Protein AF-A0A1F5SZP2-F1 (afdb_monomer)

Structure (mmCIF, N/CA/C/O backbone):
data_AF-A0A1F5SZP2-F1
#
_entry.id   AF-A0A1F5SZP2-F1
#
loop_
_atom_site.group_PDB
_atom_site.id
_atom_site.type_symbol
_atom_site.label_atom_id
_atom_site.label_alt_id
_atom_site.label_comp_id
_atom_site.label_asym_id
_atom_site.label_entity_id
_atom_site.label_seq_id
_atom_site.pdbx_PDB_ins_code
_atom_site.Cartn_x
_atom_site.Cartn_y
_atom_site.Cartn_z
_atom_site.occupancy
_atom_site.B_iso_or_equiv
_atom_site.auth_seq_id
_atom_site.auth_comp_id
_atom_site.auth_asym_id
_atom_site.auth_atom_id
_atom_site.pdbx_PDB_model_num
ATOM 1 N N . MET A 1 1 ? -16.587 9.118 13.665 1.00 61.00 1 MET A N 1
ATOM 2 C CA . MET A 1 1 ? -15.597 9.243 14.753 1.00 61.00 1 MET A CA 1
ATOM 3 C C . MET A 1 1 ? -14.236 9.075 14.114 1.00 61.00 1 MET A C 1
ATOM 5 O O . MET A 1 1 ? -14.133 8.230 13.239 1.00 61.00 1 MET A O 1
ATOM 9 N N . THR A 1 2 ? -13.266 9.917 14.460 1.00 79.69 2 THR A N 1
ATOM 10 C CA . THR A 1 2 ? -11.886 9.818 13.956 1.00 79.69 2 THR A CA 1
ATOM 11 C C . THR A 1 2 ? -11.201 8.635 14.632 1.00 79.69 2 THR A C 1
ATOM 13 O O . THR A 1 2 ? -11.340 8.494 15.848 1.00 79.69 2 THR A O 1
ATOM 16 N N . MET A 1 3 ? -10.506 7.793 13.868 1.00 84.88 3 MET A N 1
ATOM 17 C CA . MET A 1 3 ? -9.794 6.635 14.419 1.00 84.88 3 MET A CA 1
ATOM 18 C C . MET A 1 3 ? -8.659 7.092 15.342 1.00 84.88 3 MET A C 1
ATOM 20 O O . MET A 1 3 ? -7.927 8.042 15.046 1.00 84.88 3 MET A O 1
ATOM 24 N N . THR A 1 4 ? -8.472 6.383 16.448 1.00 90.62 4 THR A N 1
ATOM 25 C CA . THR A 1 4 ? -7.268 6.488 17.275 1.00 90.62 4 THR A CA 1
ATOM 26 C C . THR A 1 4 ? -6.051 5.958 16.512 1.00 90.62 4 THR A C 1
ATOM 28 O O . THR A 1 4 ? -6.168 5.238 15.518 1.00 90.62 4 THR A O 1
ATOM 31 N N . GLN A 1 5 ? -4.850 6.313 16.968 1.00 86.94 5 GLN A N 1
ATOM 32 C CA . GLN A 1 5 ? -3.612 5.858 16.331 1.00 86.94 5 GLN A CA 1
ATOM 33 C C . GLN A 1 5 ? -3.466 4.326 16.369 1.00 86.94 5 GLN A C 1
ATOM 35 O O . GLN A 1 5 ? -3.037 3.731 15.382 1.00 86.94 5 GLN A O 1
ATOM 40 N N . ASP A 1 6 ? -3.891 3.690 17.463 1.00 89.81 6 ASP A N 1
ATOM 41 C CA . ASP A 1 6 ? -3.848 2.233 17.614 1.00 89.81 6 ASP A CA 1
ATOM 42 C C . ASP A 1 6 ? -4.842 1.539 16.673 1.00 89.81 6 ASP A C 1
ATOM 44 O O . ASP A 1 6 ? -4.504 0.541 16.039 1.00 89.81 6 ASP A O 1
ATOM 48 N N . GLU A 1 7 ? -6.047 2.093 16.503 1.00 91.62 7 GLU A N 1
AT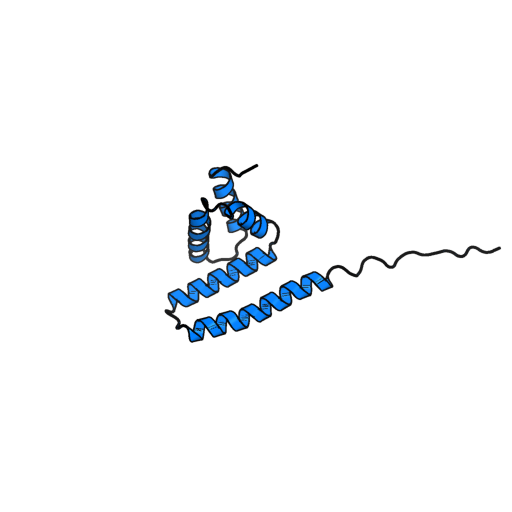OM 49 C CA . GLU A 1 7 ? -7.025 1.580 15.534 1.00 91.62 7 GLU A CA 1
ATOM 50 C C . GLU A 1 7 ? -6.504 1.682 14.098 1.00 91.62 7 GLU A C 1
ATOM 52 O O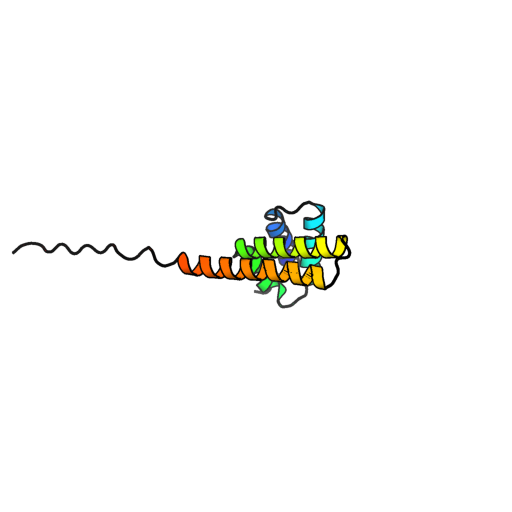 . GLU A 1 7 ? -6.640 0.733 13.327 1.00 91.62 7 GLU A O 1
ATOM 57 N N . LYS A 1 8 ? -5.855 2.798 13.740 1.00 89.50 8 LYS A N 1
ATOM 58 C CA . LYS A 1 8 ? -5.216 2.959 12.425 1.00 89.50 8 LYS A CA 1
ATOM 59 C C . LYS A 1 8 ? -4.115 1.927 12.204 1.00 89.50 8 LYS A C 1
ATOM 61 O O . LYS A 1 8 ? -4.052 1.329 11.132 1.00 89.50 8 LYS A O 1
ATOM 66 N N . PHE A 1 9 ? -3.266 1.702 13.207 1.00 90.38 9 PHE A N 1
ATOM 67 C CA . PHE A 1 9 ? -2.199 0.707 13.137 1.00 90.38 9 PHE A CA 1
ATOM 68 C C . PHE A 1 9 ? -2.763 -0.703 12.935 1.00 90.38 9 PHE A C 1
ATOM 70 O O . PHE A 1 9 ? -2.356 -1.403 12.008 1.00 90.38 9 PHE A O 1
ATOM 77 N N . ASN A 1 10 ? -3.741 -1.093 13.754 1.00 91.44 10 ASN A N 1
ATOM 78 C CA . ASN A 1 10 ? -4.384 -2.401 13.655 1.00 91.44 10 ASN A CA 1
ATOM 79 C C . ASN A 1 10 ? -5.049 -2.595 12.291 1.00 91.44 10 ASN A C 1
ATOM 81 O O . ASN A 1 10 ? -4.940 -3.671 11.709 1.00 91.44 10 ASN A O 1
ATOM 85 N N . LYS A 1 11 ? -5.663 -1.541 11.741 1.00 90.38 11 LYS A N 1
ATOM 86 C CA . LYS A 1 11 ? -6.302 -1.611 10.427 1.00 90.38 11 LYS A CA 1
ATOM 87 C C . LYS A 1 11 ? -5.305 -1.819 9.292 1.00 90.38 11 LYS A C 1
ATOM 89 O O . LYS A 1 11 ? -5.579 -2.581 8.369 1.00 90.38 11 LYS A O 1
ATOM 94 N N . VAL A 1 12 ? -4.130 -1.190 9.370 1.00 90.94 12 VAL A N 1
ATOM 95 C CA . VAL A 1 12 ? -3.036 -1.469 8.429 1.00 90.94 12 VAL A CA 1
ATOM 96 C C . VAL A 1 12 ? -2.623 -2.930 8.529 1.00 90.94 12 VAL A C 1
ATOM 98 O O . VAL A 1 12 ? -2.532 -3.587 7.501 1.00 90.94 12 VAL A O 1
ATOM 101 N N . VAL A 1 13 ? -2.402 -3.450 9.739 1.00 89.69 13 VAL A N 1
ATOM 102 C CA . VAL A 1 13 ? -2.001 -4.853 9.931 1.00 89.69 13 VAL A CA 1
ATOM 103 C C . VAL A 1 13 ? -3.031 -5.811 9.326 1.00 89.69 13 VAL A C 1
ATOM 105 O O . VAL A 1 13 ? -2.651 -6.663 8.533 1.00 89.69 13 VAL 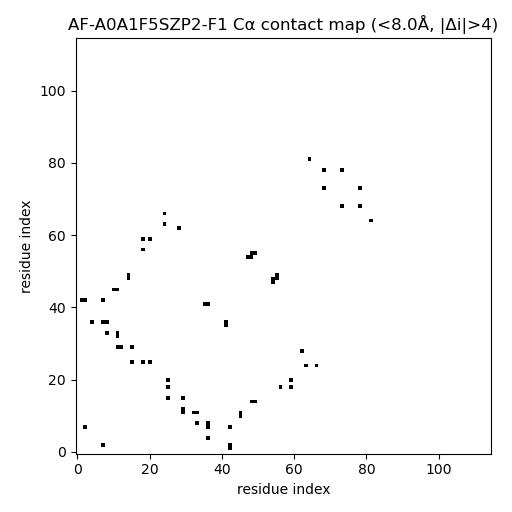A O 1
ATOM 108 N N . GLU A 1 14 ? -4.318 -5.612 9.612 1.00 90.81 14 GLU A N 1
ATOM 109 C CA . GLU A 1 14 ? -5.419 -6.430 9.082 1.00 90.81 14 GLU A CA 1
ATOM 110 C C . GLU A 1 14 ? -5.442 -6.448 7.545 1.00 90.81 14 GLU A C 1
ATOM 112 O O . GLU A 1 14 ? -5.512 -7.503 6.918 1.00 90.81 14 GLU A O 1
ATOM 117 N N . ILE A 1 15 ? -5.330 -5.281 6.907 1.00 88.94 15 ILE A N 1
ATOM 118 C CA . ILE A 1 15 ? -5.333 -5.190 5.442 1.00 88.94 15 ILE A CA 1
ATOM 119 C C . ILE A 1 15 ? -4.065 -5.825 4.847 1.00 88.94 15 ILE A C 1
ATOM 121 O O . ILE A 1 15 ? -4.112 -6.400 3.760 1.00 88.94 15 ILE A O 1
ATOM 125 N N . MET A 1 16 ? -2.932 -5.781 5.556 1.00 87.81 16 MET A N 1
ATOM 126 C CA . MET A 1 16 ? -1.696 -6.435 5.112 1.00 87.81 16 MET A CA 1
ATOM 127 C C . MET A 1 16 ? -1.776 -7.956 5.147 1.00 87.81 16 MET A C 1
ATOM 129 O O . MET A 1 16 ? -1.142 -8.588 4.305 1.00 87.81 16 MET A O 1
ATOM 133 N N . GLU A 1 17 ? -2.574 -8.558 6.027 1.00 86.00 17 GLU A N 1
ATOM 134 C CA . GLU A 1 17 ? -2.797 -10.013 6.023 1.00 86.00 17 GLU A CA 1
ATOM 135 C C . GLU A 1 17 ? -3.466 -10.502 4.732 1.00 86.00 17 GLU A C 1
ATOM 137 O O . GLU A 1 17 ? -3.318 -11.662 4.355 1.00 86.00 17 GLU A O 1
ATOM 142 N N . ARG A 1 18 ? -4.162 -9.608 4.022 1.00 82.75 18 ARG A N 1
ATOM 143 C CA . ARG A 1 18 ? -4.828 -9.901 2.748 1.00 82.75 18 ARG A CA 1
ATOM 144 C C . ARG A 1 18 ? -3.901 -9.769 1.537 1.00 82.75 18 ARG A C 1
ATOM 146 O O . ARG A 1 18 ? -4.294 -10.163 0.446 1.00 82.75 18 ARG A O 1
ATOM 153 N N . SER A 1 19 ? -2.709 -9.184 1.687 1.00 80.88 19 SER A N 1
ATOM 154 C CA . SER A 1 19 ? -1.808 -8.962 0.551 1.00 80.88 19 SER A CA 1
ATOM 155 C C . SER A 1 19 ? -1.002 -10.218 0.219 1.00 80.88 19 SER A C 1
ATOM 157 O O . SER A 1 19 ? -0.331 -10.762 1.092 1.00 80.88 19 SER A O 1
ATOM 159 N N . GLU A 1 20 ? -0.968 -10.608 -1.055 1.00 81.25 20 GLU A N 1
ATOM 160 C CA . GLU A 1 20 ? -0.117 -11.700 -1.566 1.00 81.25 20 GLU A CA 1
ATOM 161 C C . GLU A 1 20 ? 1.321 -11.244 -1.903 1.00 81.25 20 GLU A C 1
ATOM 163 O O . GLU A 1 20 ? 2.030 -11.874 -2.689 1.00 81.25 20 GLU A O 1
ATOM 168 N N . LEU A 1 21 ? 1.763 -10.116 -1.336 1.00 80.94 21 LEU A N 1
ATOM 169 C CA . LEU A 1 21 ? 3.125 -9.616 -1.515 1.00 80.94 21 LEU A CA 1
ATOM 170 C C . LEU A 1 21 ? 4.149 -10.544 -0.855 1.00 80.94 21 LEU A C 1
ATOM 172 O O . LEU A 1 21 ? 3.879 -11.182 0.162 1.00 80.94 21 LEU A O 1
ATOM 176 N N . ASP A 1 22 ? 5.370 -10.562 -1.391 1.00 85.50 22 ASP A N 1
ATOM 177 C CA . ASP A 1 22 ? 6.481 -11.182 -0.678 1.00 85.50 22 ASP A CA 1
ATOM 178 C C . ASP A 1 22 ? 6.764 -10.430 0.643 1.00 85.50 22 ASP A C 1
ATOM 180 O O . ASP A 1 22 ? 6.495 -9.226 0.738 1.00 85.50 22 ASP A O 1
ATOM 184 N N . PRO A 1 23 ? 7.350 -11.089 1.663 1.00 85.75 23 PRO A N 1
ATOM 185 C CA . PRO A 1 23 ? 7.515 -10.491 2.991 1.00 85.75 23 PRO A CA 1
ATOM 186 C C . PRO A 1 23 ? 8.270 -9.156 2.999 1.00 85.75 23 PRO A C 1
ATOM 188 O O . PRO A 1 23 ? 8.031 -8.306 3.857 1.00 85.75 23 PRO A O 1
ATOM 191 N N . ARG A 1 24 ? 9.190 -8.945 2.049 1.00 84.62 24 ARG A N 1
ATOM 192 C CA . ARG A 1 24 ? 9.960 -7.703 1.965 1.00 84.62 24 ARG A CA 1
ATOM 193 C C . ARG A 1 24 ? 9.107 -6.577 1.386 1.00 84.62 24 ARG A C 1
ATOM 195 O O . ARG A 1 24 ? 9.110 -5.478 1.939 1.00 84.62 24 ARG A O 1
ATOM 202 N N . ALA A 1 25 ? 8.381 -6.832 0.300 1.00 84.56 25 ALA A N 1
ATOM 203 C CA . ALA A 1 25 ? 7.450 -5.861 -0.272 1.00 84.56 25 ALA A CA 1
ATOM 204 C C . ALA A 1 25 ? 6.302 -5.523 0.697 1.00 84.56 25 ALA A C 1
ATOM 206 O O . ALA A 1 25 ? 5.934 -4.355 0.827 1.00 84.56 25 ALA A O 1
ATOM 207 N N . GLN A 1 26 ? 5.799 -6.515 1.438 1.00 88.12 26 GLN A N 1
ATOM 208 C CA . GLN A 1 26 ? 4.777 -6.328 2.470 1.00 88.12 26 GLN A CA 1
ATOM 209 C C . GLN A 1 26 ? 5.269 -5.407 3.598 1.00 88.12 26 GLN A C 1
ATOM 211 O O . GLN A 1 26 ? 4.557 -4.486 3.995 1.00 88.12 26 GLN A O 1
ATOM 216 N N . GLU A 1 27 ? 6.510 -5.578 4.070 1.00 88.75 27 GLU A N 1
ATOM 217 C CA . GLU A 1 27 ? 7.091 -4.683 5.078 1.00 88.75 27 GLU A CA 1
ATOM 218 C C . GLU A 1 27 ? 7.278 -3.256 4.545 1.00 88.75 27 GLU A C 1
ATOM 220 O O . GLU A 1 27 ? 6.955 -2.288 5.236 1.00 88.75 27 GLU A O 1
ATOM 225 N N . HIS A 1 28 ? 7.740 -3.095 3.299 1.00 88.69 28 HIS A N 1
ATOM 226 C CA . HIS A 1 28 ? 7.855 -1.773 2.676 1.00 88.69 28 HIS A CA 1
ATOM 227 C C . HIS A 1 28 ? 6.503 -1.066 2.568 1.00 88.69 28 HIS A C 1
ATOM 229 O O . HIS A 1 28 ? 6.407 0.132 2.847 1.00 88.69 28 HIS A O 1
ATOM 235 N N . LEU A 1 29 ? 5.458 -1.801 2.196 1.00 89.56 29 LEU A N 1
ATOM 236 C CA . LEU A 1 29 ? 4.108 -1.272 2.117 1.00 89.56 29 LEU A CA 1
ATOM 237 C C . LEU A 1 29 ? 3.550 -0.908 3.494 1.00 89.56 29 LEU A C 1
ATOM 239 O O . LEU A 1 29 ? 2.959 0.160 3.652 1.00 89.56 29 LEU A O 1
ATOM 243 N N . ARG A 1 30 ? 3.789 -1.750 4.503 1.00 90.56 30 ARG A N 1
ATOM 244 C CA . ARG A 1 30 ? 3.401 -1.480 5.889 1.00 90.56 30 ARG A CA 1
ATOM 245 C C . ARG A 1 30 ? 4.047 -0.194 6.392 1.00 90.56 30 ARG A C 1
ATOM 247 O O . ARG A 1 30 ? 3.349 0.681 6.897 1.00 90.56 30 ARG A O 1
ATOM 254 N N . VAL A 1 31 ? 5.358 -0.039 6.199 1.00 90.38 31 VAL A N 1
ATOM 255 C CA . VAL A 1 31 ? 6.087 1.188 6.556 1.00 90.38 31 VAL A CA 1
ATOM 256 C C . VAL A 1 31 ? 5.537 2.398 5.798 1.00 90.38 31 VAL A C 1
ATOM 258 O O . VAL A 1 31 ? 5.349 3.454 6.400 1.00 90.38 31 VAL A O 1
ATOM 261 N N . PHE A 1 32 ? 5.228 2.253 4.506 1.00 90.50 32 PHE A N 1
ATOM 262 C CA . PHE A 1 32 ? 4.626 3.323 3.712 1.00 90.50 32 PHE A CA 1
ATOM 263 C C . PHE A 1 32 ? 3.267 3.764 4.274 1.00 90.50 32 PHE A C 1
ATOM 265 O O . PHE A 1 32 ? 3.075 4.951 4.536 1.00 90.50 32 PHE A O 1
ATOM 272 N N . LEU A 1 33 ? 2.348 2.829 4.523 1.00 91.06 33 LEU A N 1
ATOM 273 C CA . LEU A 1 33 ? 1.026 3.141 5.069 1.00 91.06 33 LEU A CA 1
ATOM 274 C C . LEU A 1 33 ? 1.131 3.763 6.466 1.00 91.06 33 LEU A C 1
ATOM 276 O O . LEU A 1 33 ? 0.476 4.765 6.743 1.00 91.06 33 LEU A O 1
ATOM 280 N N . LEU A 1 34 ? 2.013 3.242 7.322 1.00 90.62 34 LEU A N 1
ATOM 281 C CA . LEU A 1 34 ? 2.251 3.811 8.650 1.00 90.62 34 LEU A CA 1
ATOM 282 C C . LEU A 1 34 ? 2.881 5.209 8.594 1.00 90.62 34 LEU A C 1
ATOM 284 O O . LEU A 1 34 ? 2.580 6.039 9.446 1.00 90.62 34 LEU A O 1
ATOM 288 N N . SER A 1 35 ? 3.693 5.517 7.578 1.00 91.19 35 SER A N 1
ATOM 289 C CA . SER A 1 35 ? 4.234 6.873 7.388 1.00 91.19 35 SER A CA 1
ATOM 290 C C . SER A 1 35 ? 3.152 7.913 7.074 1.00 91.19 35 SER A C 1
ATOM 292 O O . SER A 1 35 ? 3.358 9.105 7.285 1.00 91.19 35 SER A O 1
ATOM 294 N N . MET A 1 36 ? 1.986 7.462 6.604 1.00 89.81 36 MET A N 1
ATOM 295 C CA . MET A 1 36 ? 0.837 8.306 6.287 1.00 89.81 36 MET A CA 1
ATOM 296 C C . MET A 1 36 ? -0.178 8.401 7.433 1.00 89.81 36 MET A C 1
ATOM 298 O O . MET A 1 36 ? -1.211 9.037 7.257 1.00 89.81 36 MET A O 1
ATOM 302 N N . ILE A 1 37 ? 0.071 7.788 8.595 1.00 88.69 37 ILE A N 1
ATOM 303 C CA . ILE A 1 37 ? -0.934 7.634 9.663 1.00 88.69 37 ILE A CA 1
ATOM 304 C C . ILE A 1 37 ? -1.457 8.971 10.227 1.00 88.69 37 ILE A C 1
ATOM 306 O O . ILE A 1 37 ? -2.600 9.057 10.691 1.00 88.69 37 ILE A O 1
ATOM 310 N N . GLU A 1 38 ? -0.631 10.018 10.154 1.00 86.94 38 GLU A N 1
ATOM 311 C CA . GLU A 1 38 ? -0.962 11.387 10.568 1.00 86.94 38 GLU A CA 1
ATOM 312 C C . GLU A 1 38 ? -1.671 12.197 9.466 1.00 86.94 38 GLU A C 1
ATOM 314 O O . GLU A 1 38 ? -2.188 13.281 9.739 1.00 86.94 38 GLU A O 1
ATOM 319 N N . ASP A 1 39 ? -1.735 11.690 8.227 1.00 90.06 39 ASP A N 1
ATOM 320 C CA . ASP A 1 39 ? -2.414 12.377 7.128 1.00 90.06 39 ASP A CA 1
ATOM 321 C C . ASP A 1 39 ? -3.934 12.423 7.394 1.00 90.06 39 ASP A C 1
ATOM 323 O O . ASP A 1 39 ? -4.564 11.382 7.616 1.00 90.06 39 ASP A O 1
ATOM 327 N N . PRO A 1 40 ? -4.580 13.603 7.321 1.00 87.31 40 PRO A N 1
ATOM 328 C CA . PRO A 1 40 ? -6.026 13.737 7.510 1.00 87.31 40 PRO A CA 1
ATOM 329 C C . PRO A 1 40 ? -6.886 12.887 6.560 1.00 87.31 40 PRO A C 1
ATOM 331 O O . PRO A 1 40 ? -8.068 12.660 6.825 1.00 87.31 40 PRO A O 1
ATOM 334 N N . LYS A 1 41 ? -6.337 12.450 5.423 1.00 89.31 41 LYS A N 1
ATOM 335 C CA . LYS A 1 41 ? -7.010 11.600 4.432 1.00 89.31 41 LYS A CA 1
ATOM 336 C C . LYS A 1 41 ? -6.760 10.110 4.652 1.00 89.31 41 LYS A C 1
ATOM 338 O O . LYS A 1 41 ? -7.393 9.311 3.963 1.00 89.31 41 LYS A O 1
ATOM 343 N N . PHE A 1 42 ? -5.890 9.738 5.589 1.00 91.81 42 PHE A N 1
ATOM 344 C CA . PHE A 1 42 ? -5.505 8.353 5.837 1.00 91.81 42 PHE A CA 1
ATOM 345 C C . PHE A 1 42 ? -6.710 7.449 6.100 1.00 91.81 42 PHE A C 1
ATOM 347 O O . PHE A 1 42 ? -6.852 6.423 5.448 1.00 91.81 42 PHE A O 1
ATOM 354 N N . GLU A 1 43 ? -7.620 7.862 6.986 1.00 90.62 43 GLU A N 1
ATOM 355 C CA . GLU A 1 43 ? -8.807 7.069 7.350 1.00 90.62 43 GLU A CA 1
ATOM 356 C C . GLU A 1 43 ? -9.695 6.791 6.134 1.00 90.62 43 GLU A C 1
ATOM 358 O O . GLU A 1 43 ? -10.107 5.666 5.891 1.00 90.62 43 GLU A O 1
ATOM 363 N N . LYS A 1 44 ? -9.902 7.800 5.282 1.00 90.25 44 LYS A N 1
ATOM 364 C CA . LYS A 1 44 ? -10.676 7.622 4.047 1.00 90.25 44 LYS A CA 1
ATOM 365 C C . LYS A 1 44 ? -9.984 6.688 3.062 1.00 90.25 44 LYS A C 1
ATOM 367 O O . LYS A 1 44 ? -10.656 5.947 2.354 1.00 90.25 44 LYS A O 1
ATOM 372 N N . MET A 1 45 ? -8.658 6.769 2.974 1.00 91.00 45 MET A N 1
ATOM 373 C CA . MET A 1 45 ? -7.869 5.899 2.109 1.00 91.00 45 MET A CA 1
ATOM 374 C C . MET A 1 45 ? -7.930 4.455 2.607 1.00 91.00 45 MET A C 1
ATOM 376 O O . MET A 1 45 ? -8.209 3.565 1.813 1.00 91.00 45 MET A O 1
ATOM 380 N N . ILE A 1 46 ? -7.706 4.221 3.902 1.00 90.81 46 ILE A N 1
ATOM 381 C CA . ILE A 1 46 ? -7.660 2.872 4.464 1.00 90.81 46 ILE A CA 1
ATOM 382 C C . ILE A 1 46 ? -9.036 2.199 4.422 1.00 90.81 46 ILE A C 1
ATOM 384 O O . ILE A 1 46 ? -9.120 1.038 4.036 1.00 90.81 46 ILE A O 1
ATOM 388 N N . ASP A 1 47 ? -10.113 2.950 4.678 1.00 89.94 47 ASP A N 1
ATOM 389 C CA . ASP A 1 47 ? -11.491 2.473 4.515 1.00 89.94 47 ASP A CA 1
ATOM 390 C C . ASP A 1 47 ? -11.785 2.066 3.066 1.00 89.94 47 ASP A C 1
ATOM 392 O O . ASP A 1 47 ? -12.487 1.087 2.815 1.00 89.94 47 ASP A O 1
ATOM 396 N N . LEU A 1 48 ? -11.261 2.818 2.094 1.00 89.56 48 LEU A N 1
ATOM 397 C CA . LEU A 1 48 ? -11.447 2.522 0.677 1.00 89.56 48 LEU A CA 1
ATOM 398 C C . LEU A 1 48 ? -10.699 1.248 0.273 1.00 89.56 48 LEU A C 1
ATOM 400 O O . LEU A 1 48 ? -11.275 0.406 -0.411 1.00 89.56 48 LEU A O 1
ATOM 404 N N . LEU A 1 49 ? -9.453 1.088 0.726 1.00 89.81 49 LEU A N 1
ATOM 405 C CA . LEU A 1 49 ? -8.677 -0.131 0.491 1.00 89.81 49 LEU A CA 1
ATOM 406 C C . LEU A 1 49 ? -9.341 -1.351 1.147 1.00 89.81 49 LEU A C 1
ATOM 408 O O . LEU A 1 49 ? -9.401 -2.419 0.547 1.00 89.81 49 LEU A O 1
ATOM 412 N N . ASP A 1 50 ? -9.897 -1.195 2.348 1.00 87.81 50 ASP A N 1
ATOM 413 C CA . ASP A 1 50 ? -10.561 -2.298 3.036 1.00 87.81 50 ASP A CA 1
ATOM 414 C C . ASP A 1 50 ? -11.860 -2.728 2.341 1.00 87.81 50 ASP A C 1
ATOM 416 O O . ASP A 1 50 ? -12.089 -3.917 2.092 1.00 87.81 50 ASP A O 1
ATOM 420 N N . ARG A 1 51 ? -12.696 -1.740 1.992 1.00 87.88 51 ARG A N 1
ATOM 421 C CA . ARG A 1 51 ? -14.040 -1.941 1.440 1.00 87.88 51 ARG A CA 1
ATOM 422 C C . ARG A 1 51 ? -14.038 -2.434 -0.003 1.00 87.88 51 ARG A C 1
ATOM 424 O O . ARG A 1 51 ? -14.990 -3.103 -0.403 1.00 87.88 51 ARG A O 1
ATOM 431 N N . PHE A 1 52 ? -13.010 -2.099 -0.779 1.00 86.44 52 PHE A N 1
ATOM 432 C CA . PHE A 1 52 ? -12.906 -2.461 -2.190 1.00 86.44 52 PHE A CA 1
ATOM 433 C C . PHE A 1 52 ? -11.640 -3.296 -2.430 1.00 86.44 52 PHE A C 1
ATOM 435 O O . PHE A 1 52 ? -10.591 -2.730 -2.750 1.00 86.44 52 PHE A O 1
ATOM 442 N N . PRO A 1 53 ? -11.727 -4.639 -2.315 1.00 83.56 53 PRO A N 1
ATOM 443 C CA . PRO A 1 53 ? -10.587 -5.535 -2.515 1.00 83.56 53 PRO A CA 1
ATOM 444 C C . PRO A 1 53 ? -9.863 -5.296 -3.844 1.00 83.56 53 PRO A C 1
ATOM 446 O O . PRO A 1 53 ? -8.647 -5.194 -3.859 1.00 83.56 53 PRO A O 1
ATOM 449 N N . SER A 1 54 ? -10.608 -5.081 -4.933 1.00 83.12 54 SER A N 1
ATOM 450 C CA . SER A 1 54 ? -10.046 -4.794 -6.260 1.00 83.12 54 SER A CA 1
ATOM 451 C C . SER A 1 54 ? -9.177 -3.534 -6.289 1.00 83.12 54 SER A C 1
ATOM 453 O O . SER A 1 54 ? -8.160 -3.494 -6.981 1.00 83.12 54 SER A O 1
ATOM 455 N N . VAL A 1 55 ? -9.549 -2.499 -5.529 1.00 84.56 55 VAL A N 1
ATOM 456 C CA . VAL A 1 55 ? -8.754 -1.271 -5.430 1.00 84.56 55 VAL A CA 1
ATOM 457 C C . VAL A 1 55 ? -7.496 -1.515 -4.611 1.00 84.56 55 VAL A C 1
ATOM 459 O O . VAL A 1 55 ? -6.433 -1.003 -4.962 1.00 84.56 55 VAL A O 1
ATOM 462 N N . PHE A 1 56 ? -7.597 -2.312 -3.549 1.00 87.06 56 PHE A N 1
ATOM 463 C CA . PHE A 1 56 ? -6.435 -2.723 -2.780 1.00 87.06 56 PHE A CA 1
ATOM 464 C C . PHE A 1 56 ? -5.468 -3.555 -3.621 1.00 87.06 56 PHE A C 1
ATOM 466 O O . PHE A 1 56 ? -4.308 -3.175 -3.725 1.00 87.06 56 PHE A O 1
ATOM 473 N N . ASP A 1 57 ? -5.937 -4.588 -4.316 1.00 84.12 57 ASP A N 1
ATOM 474 C CA . ASP A 1 57 ? -5.111 -5.422 -5.197 1.00 84.12 57 ASP A CA 1
ATOM 475 C C . ASP A 1 57 ? -4.416 -4.583 -6.275 1.00 84.12 57 ASP A C 1
ATOM 477 O O . ASP A 1 57 ? -3.222 -4.734 -6.540 1.00 84.12 57 ASP A O 1
ATOM 481 N N . HIS A 1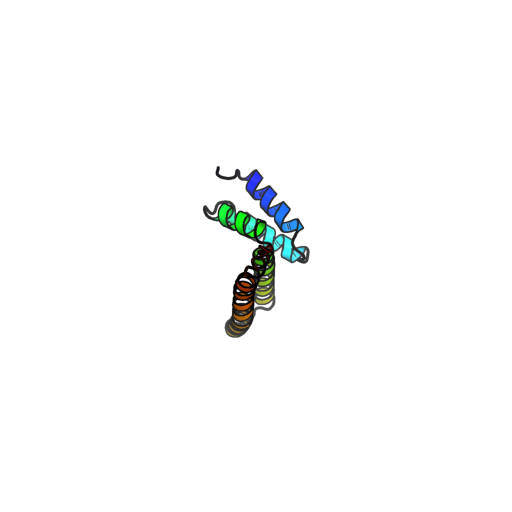 58 ? -5.135 -3.620 -6.855 1.00 82.88 58 HIS A N 1
ATOM 482 C CA . HIS A 1 58 ? -4.554 -2.712 -7.834 1.00 82.88 58 HIS A CA 1
ATOM 483 C C . HIS A 1 58 ? -3.511 -1.767 -7.216 1.00 82.88 58 HIS A C 1
ATOM 485 O O . HIS A 1 58 ? -2.464 -1.502 -7.812 1.00 82.88 58 HIS A O 1
ATOM 491 N N . PHE A 1 59 ? -3.762 -1.275 -6.004 1.00 86.12 59 PHE A N 1
ATOM 492 C CA . PHE A 1 59 ? -2.800 -0.478 -5.252 1.00 86.12 59 PHE A CA 1
ATOM 493 C C . PHE A 1 59 ? -1.528 -1.279 -4.935 1.00 86.12 59 PHE A C 1
ATOM 495 O O . PHE A 1 59 ? -0.424 -0.771 -5.144 1.00 86.12 59 PHE A O 1
ATOM 502 N N . ILE A 1 60 ? -1.671 -2.540 -4.514 1.00 87.38 60 ILE A N 1
ATOM 503 C CA . ILE A 1 60 ? -0.573 -3.491 -4.299 1.00 87.38 60 ILE A CA 1
ATOM 504 C C . ILE A 1 60 ? 0.241 -3.685 -5.581 1.00 87.38 60 ILE A C 1
ATOM 506 O O . ILE A 1 60 ? 1.471 -3.577 -5.567 1.00 87.38 60 ILE A O 1
ATOM 510 N N . HIS A 1 61 ? -0.436 -3.920 -6.703 1.00 84.44 61 HIS A N 1
ATOM 511 C CA . HIS A 1 61 ? 0.201 -4.091 -8.006 1.00 84.44 61 HIS A CA 1
ATOM 512 C C . HIS A 1 61 ? 1.007 -2.849 -8.408 1.00 84.44 61 HIS A C 1
ATOM 514 O O . HIS A 1 61 ? 2.212 -2.947 -8.658 1.00 84.44 61 HIS A O 1
ATOM 520 N N . CYS A 1 62 ? 0.394 -1.664 -8.348 1.00 83.81 62 CYS A N 1
ATOM 521 C CA . CYS A 1 62 ? 1.062 -0.384 -8.596 1.00 83.81 62 CYS A CA 1
ATOM 522 C C . CYS A 1 62 ? 2.278 -0.168 -7.683 1.00 83.81 62 CYS A C 1
ATOM 524 O O . CYS A 1 62 ? 3.332 0.294 -8.134 1.00 83.81 62 CYS A O 1
ATOM 526 N N . PHE A 1 63 ? 2.147 -0.503 -6.398 1.00 87.06 63 PHE A N 1
ATOM 527 C CA . PHE A 1 63 ? 3.234 -0.405 -5.432 1.00 87.06 63 PHE A CA 1
ATOM 528 C C . PHE A 1 63 ? 4.409 -1.310 -5.824 1.00 87.06 63 PHE A C 1
ATOM 530 O O . PHE A 1 63 ? 5.550 -0.844 -5.874 1.00 87.06 63 PHE A O 1
ATOM 537 N N . SER A 1 64 ? 4.132 -2.563 -6.194 1.00 84.25 64 SER A N 1
ATOM 538 C CA . SER A 1 64 ? 5.154 -3.528 -6.615 1.00 84.25 64 SER A CA 1
ATOM 539 C C . SER A 1 64 ? 5.903 -3.080 -7.878 1.00 84.25 64 SER A C 1
ATOM 541 O O . SER A 1 64 ? 7.130 -3.191 -7.952 1.00 84.25 64 SER A O 1
ATOM 543 N N . LEU A 1 65 ? 5.194 -2.497 -8.851 1.00 83.56 65 LEU A N 1
ATOM 544 C CA . LEU A 1 65 ? 5.788 -1.960 -10.076 1.00 83.56 65 LEU A CA 1
ATOM 545 C C . LEU A 1 65 ? 6.725 -0.796 -9.771 1.00 83.56 65 LEU A C 1
ATOM 547 O O . LEU A 1 65 ? 7.846 -0.745 -10.278 1.00 83.56 65 LEU A O 1
ATOM 551 N N . LYS A 1 66 ? 6.286 0.117 -8.901 1.00 83.25 66 LYS A N 1
ATOM 552 C CA . LYS A 1 66 ? 7.094 1.256 -8.468 1.00 83.25 66 LYS A CA 1
ATOM 553 C C . LYS A 1 66 ? 8.338 0.801 -7.704 1.00 83.25 66 LYS A C 1
ATOM 555 O O . LYS A 1 66 ? 9.419 1.341 -7.929 1.00 83.25 66 LYS A O 1
ATOM 560 N N . GLN A 1 67 ? 8.210 -0.206 -6.842 1.00 82.50 67 GLN A N 1
ATOM 561 C CA . GLN A 1 67 ? 9.345 -0.783 -6.127 1.00 82.50 67 GLN A CA 1
ATOM 56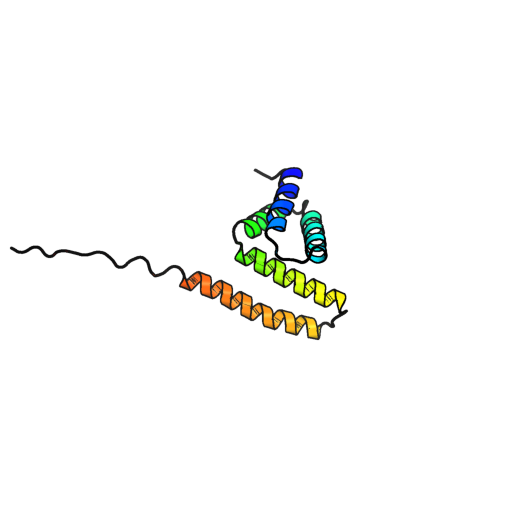2 C C . GLN A 1 67 ? 10.366 -1.387 -7.102 1.00 82.50 67 GLN A C 1
ATOM 564 O O . GLN A 1 67 ? 11.537 -1.013 -7.057 1.00 82.50 67 GLN A O 1
ATOM 569 N N . ARG A 1 68 ? 9.922 -2.238 -8.039 1.00 80.56 68 ARG A N 1
ATOM 570 C CA . ARG A 1 68 ? 10.788 -2.833 -9.074 1.00 80.56 68 ARG A CA 1
ATOM 571 C C . ARG A 1 68 ? 11.478 -1.777 -9.931 1.00 80.56 68 ARG A C 1
ATOM 573 O O . ARG A 1 68 ? 12.652 -1.921 -10.259 1.00 80.56 68 ARG A O 1
ATOM 580 N N . PHE A 1 69 ? 10.764 -0.710 -10.280 1.00 82.19 69 PHE A N 1
ATOM 581 C CA . PHE A 1 69 ? 11.323 0.405 -11.034 1.00 82.19 69 PHE A CA 1
ATOM 582 C C . PHE A 1 69 ? 12.501 1.061 -10.297 1.00 82.19 69 PHE A C 1
ATOM 584 O O . PHE A 1 69 ? 13.571 1.251 -10.880 1.00 82.19 69 PHE A O 1
ATOM 591 N N . PHE A 1 70 ? 12.344 1.349 -9.001 1.00 80.19 70 PHE A N 1
ATOM 592 C CA . PHE A 1 70 ? 13.426 1.916 -8.192 1.00 80.19 70 PHE A CA 1
ATOM 593 C C . PHE A 1 70 ? 14.587 0.944 -7.977 1.00 80.19 70 PHE A C 1
ATOM 595 O O . PHE A 1 70 ? 15.743 1.363 -8.038 1.00 80.19 70 PHE A O 1
ATOM 602 N N . GLU A 1 71 ? 14.302 -0.339 -7.750 1.00 82.06 71 GLU A N 1
ATOM 603 C CA . GLU A 1 71 ? 15.330 -1.374 -7.585 1.00 82.06 71 GLU A CA 1
ATOM 604 C C . GLU A 1 71 ? 16.196 -1.522 -8.844 1.00 82.06 71 GLU A C 1
ATOM 606 O O . GLU A 1 71 ? 17.417 -1.647 -8.744 1.00 82.06 71 GLU A O 1
ATOM 611 N N . ASN A 1 72 ? 15.584 -1.413 -10.025 1.00 80.75 72 ASN A N 1
ATOM 612 C CA . ASN A 1 72 ? 16.275 -1.520 -11.309 1.00 80.75 72 ASN A CA 1
ATOM 613 C C . ASN A 1 72 ? 16.901 -0.204 -11.795 1.00 80.75 72 ASN A C 1
ATOM 615 O O . ASN A 1 72 ? 17.517 -0.194 -12.858 1.00 80.75 72 ASN A O 1
ATOM 619 N N . LYS A 1 73 ? 16.781 0.896 -11.031 1.00 78.06 73 LYS A N 1
ATOM 620 C CA . LYS A 1 73 ? 17.191 2.252 -11.450 1.00 78.06 73 LYS A CA 1
ATOM 621 C C . LYS A 1 73 ? 16.646 2.620 -12.832 1.00 78.06 73 LYS A C 1
ATOM 623 O O . LYS A 1 73 ? 17.369 3.213 -13.635 1.00 78.06 73 LYS A O 1
ATOM 628 N N . GLY A 1 74 ? 15.400 2.230 -13.094 1.00 74.19 74 GLY A N 1
ATOM 629 C CA . GLY A 1 74 ? 14.791 2.456 -14.392 1.00 74.19 74 GLY A CA 1
ATOM 630 C C . GLY A 1 74 ? 14.788 3.940 -14.749 1.00 74.19 74 GLY A C 1
ATOM 631 O O . GLY A 1 74 ? 14.796 4.816 -13.873 1.00 74.19 74 GLY A O 1
ATOM 632 N N . ASP A 1 75 ? 14.814 4.232 -16.042 1.00 80.12 75 ASP A N 1
ATOM 633 C CA . ASP A 1 75 ? 14.757 5.609 -16.513 1.00 80.12 75 ASP A CA 1
ATOM 634 C C . ASP A 1 75 ? 13.310 6.104 -16.677 1.00 80.12 75 ASP A C 1
ATOM 636 O O . ASP A 1 75 ? 12.327 5.369 -16.563 1.00 80.12 75 ASP A O 1
ATOM 640 N N . LYS A 1 76 ? 13.151 7.407 -16.917 1.00 75.69 76 LYS A N 1
ATOM 641 C CA . LYS A 1 76 ? 11.824 8.020 -17.036 1.00 75.69 76 LYS A CA 1
ATOM 642 C C . LYS A 1 76 ? 10.984 7.398 -18.167 1.00 75.69 76 LYS A C 1
ATOM 644 O O . LYS A 1 76 ? 9.767 7.318 -18.018 1.00 75.69 76 LYS A O 1
ATOM 649 N N . ALA A 1 77 ? 11.608 6.961 -19.261 1.00 79.12 77 ALA A N 1
ATOM 650 C CA . ALA A 1 77 ? 10.901 6.387 -20.402 1.00 79.12 77 ALA A CA 1
ATOM 651 C C . ALA A 1 77 ? 10.378 4.978 -20.084 1.00 79.12 77 ALA A C 1
ATOM 653 O O . ALA A 1 77 ? 9.253 4.640 -20.450 1.00 79.12 77 ALA A O 1
ATOM 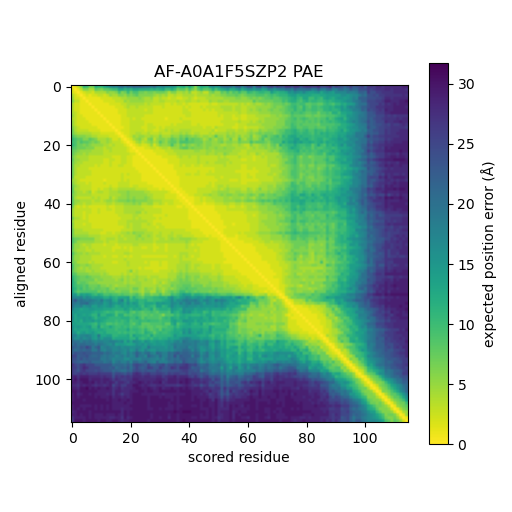654 N N . GLU A 1 78 ? 11.147 4.177 -19.342 1.00 76.81 78 GLU A N 1
ATOM 655 C CA . GLU A 1 78 ? 10.695 2.875 -18.841 1.00 76.81 78 GLU A CA 1
ATOM 656 C C . GLU A 1 78 ? 9.508 3.019 -17.879 1.00 76.81 78 GLU A C 1
ATOM 658 O O . GLU A 1 78 ? 8.548 2.250 -17.956 1.00 76.81 78 GLU A O 1
ATOM 663 N N . TRP A 1 79 ? 9.519 4.043 -17.020 1.00 79.38 79 TRP A N 1
ATOM 664 C CA . TRP A 1 79 ? 8.386 4.336 -16.139 1.00 79.38 79 TRP A CA 1
ATOM 665 C C . TRP A 1 79 ? 7.126 4.734 -16.911 1.00 79.38 79 TRP A C 1
ATOM 667 O O . TRP A 1 79 ? 6.031 4.266 -16.597 1.00 79.38 79 TRP A O 1
ATOM 677 N N . GLU A 1 80 ? 7.267 5.577 -17.935 1.00 78.88 80 GLU A N 1
ATOM 678 C CA . GLU A 1 80 ? 6.145 6.013 -18.773 1.00 78.88 80 GLU A CA 1
ATOM 679 C C . GLU A 1 80 ? 5.480 4.828 -19.494 1.00 78.88 80 GLU A C 1
ATOM 681 O O . GLU A 1 80 ? 4.251 4.747 -19.512 1.00 78.88 80 GLU A O 1
ATOM 686 N N . GLN A 1 81 ? 6.259 3.854 -19.978 1.00 78.62 81 GLN A N 1
ATOM 687 C CA . GLN A 1 81 ? 5.716 2.632 -20.590 1.00 78.62 81 GLN A CA 1
ATOM 688 C C . GLN A 1 81 ? 4.973 1.735 -19.593 1.00 78.62 81 GLN A C 1
ATOM 690 O O . GLN A 1 81 ? 3.966 1.117 -19.947 1.00 78.62 81 GLN A O 1
ATOM 695 N N . VAL A 1 82 ? 5.457 1.640 -18.351 1.00 77.81 82 VAL A N 1
ATOM 696 C CA . VAL A 1 82 ? 4.758 0.908 -17.284 1.00 77.81 82 VAL A CA 1
ATOM 697 C C . VAL A 1 82 ? 3.419 1.584 -16.982 1.00 77.81 82 VAL A C 1
ATOM 699 O O . VAL A 1 82 ? 2.388 0.918 -16.974 1.00 77.81 82 VAL A O 1
ATOM 702 N N . LEU A 1 83 ? 3.404 2.911 -16.826 1.00 77.81 83 LEU A N 1
ATOM 703 C CA . LEU A 1 83 ? 2.177 3.669 -16.562 1.00 77.81 83 LEU A CA 1
ATOM 704 C C . LEU A 1 83 ? 1.145 3.574 -17.694 1.00 77.81 83 LEU A C 1
ATOM 706 O O . LEU A 1 83 ? -0.056 3.552 -17.427 1.00 77.81 83 LEU A O 1
ATOM 710 N N . GLU A 1 84 ? 1.588 3.542 -18.951 1.00 78.00 84 GLU A N 1
ATOM 711 C CA . GLU A 1 84 ? 0.692 3.424 -20.106 1.00 78.00 84 GLU A CA 1
ATOM 712 C C . GLU A 1 84 ? -0.010 2.059 -20.152 1.00 78.00 84 GLU A C 1
ATOM 714 O O . GLU A 1 84 ? -1.213 1.995 -20.409 1.00 78.00 84 GLU A O 1
ATOM 719 N N . LYS A 1 85 ? 0.700 0.976 -19.811 1.00 74.00 85 LYS A N 1
ATOM 720 C CA . LYS A 1 85 ? 0.109 -0.367 -19.689 1.00 74.00 85 LYS A CA 1
ATOM 721 C C . LYS A 1 85 ? -0.920 -0.443 -18.559 1.00 74.00 85 LYS A C 1
ATOM 723 O O . LYS A 1 85 ? -1.985 -1.023 -18.751 1.00 74.00 85 LYS A O 1
ATOM 728 N N . GLU A 1 86 ? -0.641 0.195 -17.424 1.00 71.06 86 GLU A N 1
ATOM 729 C CA . GLU A 1 86 ? -1.539 0.194 -16.260 1.00 71.06 86 GLU A CA 1
ATOM 7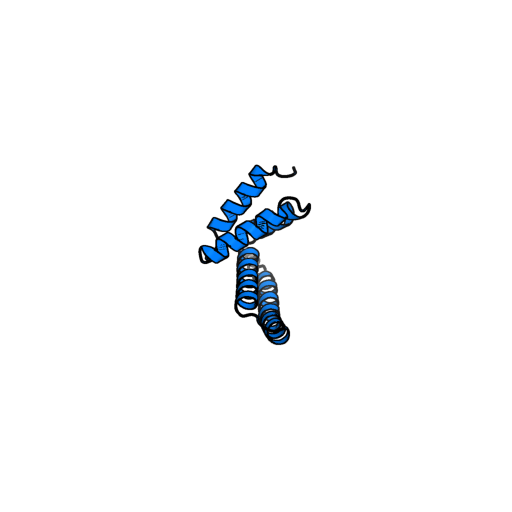30 C C . GLU A 1 86 ? -2.787 1.071 -16.442 1.00 71.06 86 GLU A C 1
ATOM 732 O O . GLU A 1 86 ? -3.865 0.730 -15.955 1.00 71.06 86 GLU A O 1
ATOM 737 N N . LYS A 1 87 ? -2.693 2.179 -17.191 1.00 69.56 87 LYS A N 1
ATOM 738 C CA . LYS A 1 87 ? -3.866 3.010 -17.522 1.00 69.56 87 LYS A CA 1
ATOM 739 C C . LYS A 1 87 ? -4.959 2.226 -18.245 1.00 69.56 87 LYS A C 1
ATOM 741 O O . LYS A 1 87 ? -6.137 2.470 -17.992 1.00 69.56 87 LYS A O 1
ATOM 746 N N . ASN A 1 88 ? -4.573 1.297 -19.115 1.00 63.09 88 ASN A N 1
ATOM 747 C CA . ASN A 1 88 ? -5.523 0.450 -19.832 1.00 63.09 88 ASN A CA 1
ATOM 748 C C . ASN A 1 88 ? -6.215 -0.533 -18.873 1.00 63.09 88 ASN A C 1
ATOM 750 O O . ASN A 1 88 ? -7.429 -0.686 -18.934 1.00 63.09 88 ASN A O 1
ATOM 754 N N . PHE A 1 89 ? -5.479 -1.086 -17.904 1.00 64.38 89 PHE A N 1
ATOM 755 C CA . PHE A 1 89 ? -6.034 -1.979 -16.882 1.00 64.38 89 PHE A CA 1
ATOM 756 C C . PHE A 1 89 ? -7.072 -1.282 -15.977 1.00 64.38 89 PHE A C 1
ATOM 758 O O . PHE A 1 89 ? -8.141 -1.829 -15.715 1.00 64.38 89 PHE A O 1
ATOM 765 N N . LEU A 1 90 ? -6.809 -0.043 -15.542 1.00 60.16 90 LEU A N 1
ATOM 766 C CA . LEU A 1 90 ? -7.760 0.773 -14.761 1.00 60.16 90 LEU A CA 1
ATOM 767 C C . LEU A 1 90 ? -9.036 1.127 -15.546 1.00 60.16 90 LEU A C 1
ATOM 769 O O . LEU A 1 90 ? -10.130 1.178 -14.973 1.00 60.16 90 LEU A O 1
ATOM 773 N N . GLY A 1 91 ? -8.902 1.373 -16.852 1.00 59.28 91 GLY A N 1
ATOM 774 C CA . GLY A 1 91 ? -10.041 1.576 -17.750 1.00 59.28 91 GLY A CA 1
ATOM 775 C C . GLY A 1 91 ? -10.946 0.345 -17.820 1.00 59.28 91 GLY A C 1
ATOM 776 O O . GLY A 1 91 ? -12.169 0.475 -17.780 1.00 59.28 91 GLY A O 1
ATOM 777 N N . ASP A 1 92 ? -10.358 -0.847 -17.821 1.00 57.94 92 ASP A N 1
ATOM 778 C CA . ASP A 1 92 ? -11.102 -2.104 -17.900 1.00 57.94 92 ASP A CA 1
ATOM 779 C C . ASP A 1 92 ? -11.797 -2.457 -16.573 1.00 57.94 92 ASP A C 1
ATOM 781 O O . ASP A 1 92 ? -12.976 -2.812 -16.578 1.00 57.94 92 ASP A O 1
ATOM 785 N N . VAL A 1 93 ? -11.138 -2.262 -15.421 1.00 53.50 93 VAL A N 1
ATOM 786 C CA . VAL A 1 93 ? -11.741 -2.504 -14.089 1.00 53.50 93 VAL A CA 1
ATOM 787 C C . VAL A 1 93 ? -12.946 -1.588 -13.839 1.00 53.50 93 VAL A C 1
ATOM 789 O O . VAL A 1 93 ? -13.985 -2.038 -13.358 1.00 53.50 93 VAL A O 1
ATOM 792 N N . THR A 1 94 ? -12.854 -0.314 -14.235 1.00 51.50 94 THR A N 1
ATOM 793 C CA . THR A 1 94 ? -13.971 0.645 -14.107 1.00 51.50 94 THR A CA 1
ATOM 794 C C . THR A 1 94 ? -15.105 0.407 -15.109 1.00 51.50 94 THR A C 1
ATOM 796 O O . THR A 1 94 ? -16.231 0.861 -14.885 1.00 51.50 94 THR A O 1
ATOM 799 N N . THR A 1 95 ? -14.836 -0.313 -16.201 1.00 52.44 95 THR A N 1
ATOM 800 C CA . THR A 1 95 ? -15.853 -0.711 -17.185 1.00 52.44 95 THR A CA 1
ATOM 801 C C . THR A 1 95 ? -16.575 -1.987 -16.740 1.00 52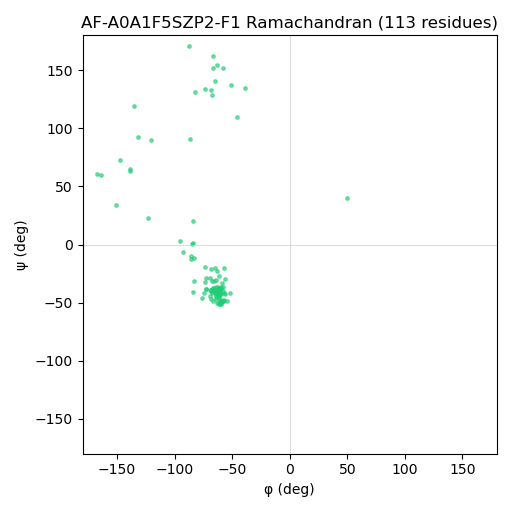.44 95 THR A C 1
ATOM 803 O O . THR A 1 95 ? -17.802 -2.029 -16.776 1.00 52.44 95 THR A O 1
ATOM 806 N N . MET A 1 96 ? -15.858 -2.971 -16.185 1.00 46.94 96 MET A N 1
ATOM 807 C CA . MET A 1 96 ? -16.458 -4.205 -15.653 1.00 46.94 96 MET A CA 1
ATOM 808 C C . MET A 1 96 ? -17.392 -3.968 -14.451 1.00 46.94 96 MET A C 1
ATOM 810 O O . MET A 1 96 ? -18.393 -4.669 -14.310 1.00 46.94 96 MET A O 1
ATOM 814 N N . GLU A 1 97 ? -17.146 -2.948 -13.618 1.00 45.81 97 GLU A N 1
ATOM 815 C CA . GLU A 1 97 ? -18.082 -2.563 -12.544 1.00 45.81 97 GLU A CA 1
ATOM 816 C C . GLU A 1 97 ? -19.408 -1.972 -13.063 1.00 45.81 97 GLU A C 1
ATOM 818 O O . GLU A 1 97 ? -20.412 -1.988 -12.346 1.00 45.81 97 GLU A O 1
ATOM 823 N N . LYS A 1 98 ? -19.454 -1.469 -14.306 1.00 43.78 98 LYS A N 1
ATOM 824 C CA . LYS A 1 98 ? -20.700 -0.980 -14.922 1.00 43.78 98 LYS A CA 1
ATOM 825 C C . LYS A 1 98 ? -21.540 -2.101 -15.530 1.00 43.78 98 LYS A C 1
ATOM 827 O O . LYS A 1 98 ? -22.765 -2.006 -15.488 1.00 43.78 98 LYS A O 1
ATOM 832 N N . ASP A 1 99 ? -20.909 -3.161 -16.026 1.00 44.28 99 ASP A N 1
ATOM 833 C CA . ASP A 1 99 ? -21.608 -4.272 -16.684 1.00 44.28 99 ASP A CA 1
ATOM 834 C C . ASP A 1 99 ? -22.179 -5.316 -15.702 1.00 44.28 99 ASP A C 1
ATOM 836 O O . ASP A 1 99 ? -23.021 -6.130 -16.075 1.00 44.28 99 ASP A O 1
ATOM 840 N N . GLY A 1 100 ? -21.804 -5.264 -14.418 1.00 45.97 100 GLY A N 1
ATOM 841 C CA . GLY A 1 100 ? -22.301 -6.178 -13.380 1.00 45.97 100 GLY A CA 1
ATOM 842 C C . GLY A 1 100 ? -23.647 -5.816 -12.729 1.00 45.97 100 GLY A C 1
ATOM 843 O O . GLY A 1 100 ? -24.062 -6.518 -11.811 1.00 45.97 100 GLY A O 1
ATOM 844 N N . LYS A 1 101 ? -24.330 -4.730 -13.136 1.00 47.34 101 LYS A N 1
ATOM 845 C CA . LYS A 1 101 ? -25.538 -4.217 -12.438 1.00 47.34 101 LYS A CA 1
ATOM 846 C C . LYS A 1 101 ? -26.811 -4.098 -13.290 1.00 47.34 101 LYS A C 1
ATOM 848 O O . LYS A 1 101 ? -27.711 -3.343 -12.936 1.00 47.34 101 LYS A O 1
ATOM 853 N N . PHE A 1 102 ? -26.924 -4.840 -14.387 1.00 43.84 102 PHE A N 1
ATOM 854 C CA . PHE A 1 102 ? -28.155 -4.891 -15.189 1.00 43.84 102 PHE A CA 1
ATOM 855 C C . PHE A 1 102 ? -28.461 -6.319 -15.649 1.00 43.84 102 PHE A C 1
ATOM 857 O O . PHE A 1 102 ? -28.451 -6.612 -16.842 1.00 43.84 102 PHE A O 1
ATOM 864 N N . LYS A 1 103 ? -28.723 -7.240 -14.714 1.00 44.00 103 LYS A N 1
ATOM 865 C CA . LYS A 1 103 ? -29.351 -8.515 -15.094 1.00 44.00 103 LYS A CA 1
ATOM 866 C C . LYS A 1 103 ? -30.210 -9.179 -14.017 1.00 44.00 103 LYS A C 1
ATOM 868 O O . LYS A 1 103 ? -30.295 -10.394 -13.990 1.00 44.00 103 LYS A O 1
ATOM 873 N N . ASP A 1 104 ? -30.889 -8.384 -13.193 1.00 50.12 104 ASP A N 1
ATOM 874 C CA . ASP A 1 104 ? -31.911 -8.884 -12.263 1.00 50.12 104 ASP A CA 1
ATOM 875 C C . ASP A 1 104 ? -33.117 -7.934 -12.247 1.00 50.12 104 ASP A C 1
ATOM 877 O O . ASP A 1 104 ? -33.361 -7.260 -11.250 1.00 50.12 104 ASP A O 1
ATOM 881 N N . MET A 1 105 ? -33.840 -7.801 -13.368 1.00 48.41 105 MET A N 1
ATOM 882 C CA . MET A 1 105 ? -35.213 -7.271 -13.347 1.00 48.41 105 MET A CA 1
ATOM 883 C C . MET A 1 105 ? -35.985 -7.561 -14.644 1.00 48.41 105 MET A C 1
ATOM 885 O O . MET A 1 105 ? -36.419 -6.632 -15.305 1.00 48.41 105 MET A O 1
ATOM 889 N N . GLU A 1 106 ? -36.171 -8.829 -15.010 1.00 52.00 106 GLU A N 1
ATOM 890 C CA . GLU A 1 106 ? -37.311 -9.238 -15.854 1.00 52.00 106 GLU A CA 1
ATOM 891 C C . GLU A 1 106 ? -37.756 -10.653 -15.462 1.00 52.00 106 GLU A C 1
ATOM 893 O O . GLU A 1 106 ? -37.521 -11.614 -16.179 1.00 52.00 106 GLU A O 1
ATOM 898 N N . GLU A 1 107 ? -38.404 -10.778 -14.303 1.00 50.31 107 GLU A N 1
ATOM 899 C CA . GLU A 1 107 ? -39.470 -11.765 -14.120 1.00 50.31 107 GLU A CA 1
ATOM 900 C C . GLU A 1 107 ? -40.628 -11.064 -13.405 1.00 50.31 107 GLU A C 1
ATOM 902 O O . GLU A 1 107 ? -40.481 -10.497 -12.322 1.00 50.31 107 GLU A O 1
ATOM 907 N N . GLY A 1 108 ? -41.768 -11.041 -14.084 1.00 43.12 108 GLY A N 1
ATOM 908 C CA . GLY A 1 108 ? -42.989 -10.363 -13.679 1.00 43.12 108 GLY A CA 1
ATOM 909 C C . GLY A 1 108 ? -44.128 -10.845 -14.559 1.00 43.12 108 GLY A C 1
ATOM 910 O O . GLY A 1 108 ? -44.689 -10.076 -15.331 1.00 43.12 108 GLY A O 1
ATOM 911 N N . ASP A 1 109 ? -44.361 -12.152 -14.467 1.00 49.75 109 ASP A N 1
ATOM 912 C CA . ASP A 1 109 ? -45.529 -12.888 -14.936 1.00 49.75 109 ASP A CA 1
ATOM 913 C C . ASP A 1 109 ? -46.818 -12.080 -14.697 1.00 49.75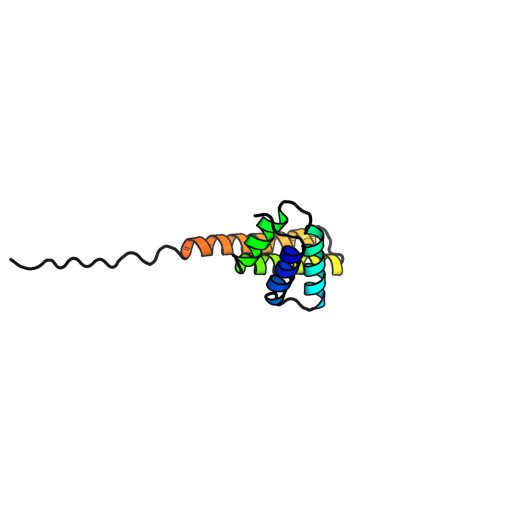 109 ASP A C 1
ATOM 915 O O . ASP A 1 109 ? -47.021 -11.493 -13.631 1.00 49.75 109 ASP A O 1
ATOM 919 N N . SER A 1 110 ? -47.689 -12.017 -15.695 1.00 53.25 110 SER A N 1
ATOM 920 C CA . SER A 1 110 ? -49.069 -11.569 -15.517 1.00 53.25 110 SER A CA 1
ATOM 921 C C . SER A 1 110 ? -49.947 -12.590 -16.211 1.00 53.25 110 SER A C 1
ATOM 923 O O . SER A 1 110 ? -50.172 -12.525 -17.418 1.00 53.25 110 SER A O 1
ATOM 925 N N . GLU A 1 111 ? -50.377 -13.558 -15.403 1.00 50.69 111 GLU A N 1
ATOM 926 C CA . GLU A 1 111 ? -51.501 -14.449 -15.652 1.00 50.69 111 GLU A CA 1
ATOM 927 C C . GLU A 1 111 ? -52.701 -13.631 -16.151 1.00 50.69 111 GLU A C 1
ATOM 929 O O . GLU A 1 111 ? -53.317 -12.872 -15.400 1.00 50.69 111 GLU A O 1
ATOM 934 N N . GLU A 1 112 ? -53.040 -13.785 -17.429 1.00 49.84 112 GLU A N 1
ATOM 935 C CA . GLU A 1 112 ? -54.342 -13.390 -17.954 1.00 49.84 112 GLU A CA 1
ATOM 936 C C . GLU A 1 112 ? -55.290 -14.574 -17.737 1.00 49.84 112 GLU A C 1
ATOM 938 O O . GLU A 1 112 ? -55.346 -15.519 -18.525 1.00 49.84 112 GLU A O 1
ATOM 943 N N . SER A 1 113 ? -55.959 -14.551 -16.583 1.00 55.16 113 SER A N 1
ATOM 944 C CA . SER A 1 113 ? -57.048 -15.463 -16.247 1.00 55.16 113 SER A CA 1
ATOM 945 C C . SER A 1 113 ? -58.268 -15.182 -17.120 1.00 55.16 113 SER A C 1
ATOM 947 O O . SER A 1 113 ? -58.693 -14.038 -17.273 1.00 55.16 113 SER A O 1
ATOM 949 N N . GLU A 1 114 ? -58.808 -16.271 -17.652 1.00 49.62 114 GLU A N 1
ATOM 950 C CA . GLU A 1 114 ? -60.036 -16.400 -18.428 1.00 49.62 114 GLU A CA 1
ATOM 951 C C . GLU A 1 114 ? -61.252 -15.741 -17.753 1.00 49.62 114 GLU A C 1
ATOM 953 O O . GLU A 1 114 ? -61.489 -15.978 -16.570 1.00 49.62 114 GLU A O 1
ATOM 958 N N . GLU A 1 115 ? -62.067 -15.028 -18.541 1.00 50.00 115 GLU A N 1
ATOM 959 C CA . GLU A 1 115 ? -63.543 -15.028 -18.466 1.00 50.00 115 GLU A CA 1
ATOM 960 C C . GLU A 1 115 ? -64.158 -14.796 -19.858 1.00 50.00 115 GLU A C 1
ATOM 962 O O . GLU A 1 115 ? -63.693 -13.889 -20.588 1.00 50.00 115 GLU A O 1
#

Sequence (115 aa):
MTMTQDEKFNKVVEIMERSELDPRAQEHLRVFLLSMIEDPKFEKMIDLLDRFPSVFDHFIHCFSLKQRFFENKGDKAEWEQVLEKEKNFLGDVTTMEKDGKFKDMEEGDSEESEE

Radius of gyration: 21.14 Å; Cα contacts (8 Å, |Δi|>4): 36; chains: 1; bounding box: 81×30×38 Å

Foldseek 3Di:
DDDDLVRQLVLLVVLLVVDPDDPVLSVVVSVVLNVCSPPPCSVVVSCCCVVDVVVVNLVSVVSVVVVVCVVVVHDPVVVVVVVVVSVVVVVVVVVVVVVPPPDPDPDDDDDPDDD

Solvent-accessible surface area (backbone atoms only — not comparable to full-atom values): 7122 Å² total; per-residue (Å²): 133,84,77,54,72,67,56,51,51,52,51,53,53,58,57,52,74,73,51,92,57,55,75,67,60,43,50,54,48,50,53,53,56,59,73,38,66,84,44,91,58,36,67,64,51,52,52,46,37,67,75,33,58,70,57,33,54,49,50,53,51,54,49,52,54,53,51,52,39,61,75,67,66,57,51,74,68,60,51,52,56,54,51,56,60,49,53,54,52,55,54,49,57,64,47,54,67,63,71,75,74,79,87,88,85,88,86,79,88,74,88,81,76,88,131

Mean predicted aligned error: 12.06 Å

Organism: NCBI:txid1798002

pLDDT: mean 76.64, std 15.67, range [43.12, 91.81]

Secondary structure (DSSP, 8-state):
-PPPHHHHHHHHHHHHHT----HHHHHHHHHHHHHTTTSTTHHHHHHHHHH-HHHHHHHHHHHHHHHHHHHTT--HHHHHHHHHHHHHHHHHHHHHHHHTTSSS-----------